Protein AF-A0A232LRY1-F1 (afdb_monomer_lite)

Organism: NCBI:txid519963

Foldseek 3Di:
DDDDPDDPDDDDDDDDDDDDDDDDDDDDDDDDDDDDDDDDDDDDDDDDDDPPPPDDPPPPPDDPDDPVLVVVVVVLVVCCVPPVVVNQVVLLVLLCLLVVHDPVPPDPPRDRPQDDPDSVSNVVSVVSSVVSVVVVVVVVVVVVVVVVVVVVVVVVVVVVD

InterPro domains:
  IPR031359 NWD NACHT-NTPase, N-terminal [PF17100] (69-161)

Structure (mmCIF, N/CA/C/O backbone):
data_AF-A0A232LRY1-F1
#
_entry.id   AF-A0A232LRY1-F1
#
loop_
_atom_site.group_PDB
_atom_site.id
_atom_site.type_symbol
_atom_site.label_atom_id
_atom_site.label_alt_id
_atom_site.label_comp_id
_atom_site.label_asym_id
_atom_site.label_entity_id
_atom_site.label_seq_id
_atom_site.pdbx_PDB_ins_code
_atom_site.Cartn_x
_atom_site.Cartn_y
_atom_site.Cartn_z
_atom_site.occupancy
_atom_site.B_iso_or_equiv
_atom_site.auth_seq_id
_atom_site.auth_comp_id
_atom_site.auth_asym_id
_atom_site.auth_atom_id
_atom_site.pdbx_PDB_model_num
ATOM 1 N N . MET A 1 1 ? -6.886 31.506 26.841 1.00 39.84 1 MET A N 1
ATOM 2 C CA . MET A 1 1 ? -5.706 31.712 25.973 1.00 39.84 1 MET A CA 1
ATOM 3 C C . MET A 1 1 ? -6.012 31.144 24.593 1.00 39.84 1 MET A C 1
ATOM 5 O O . MET A 1 1 ? -5.855 29.956 24.355 1.00 39.84 1 MET A O 1
ATOM 9 N N . SER A 1 2 ? -6.556 31.990 23.721 1.00 45.03 2 SER A N 1
ATOM 10 C CA . SER A 1 2 ? -6.883 31.685 22.327 1.00 45.03 2 SER A CA 1
ATOM 11 C C . SER A 1 2 ? -5.626 31.722 21.470 1.00 45.03 2 SER A C 1
ATOM 13 O O . SER A 1 2 ? -4.900 32.707 21.574 1.00 45.03 2 SER A O 1
ATOM 15 N N . ARG A 1 3 ? -5.422 30.729 20.593 1.00 52.03 3 ARG A N 1
ATOM 16 C CA . ARG A 1 3 ? -4.769 30.847 19.268 1.00 52.03 3 ARG A CA 1
ATOM 17 C C . ARG A 1 3 ? -4.527 29.453 18.694 1.00 52.03 3 ARG A C 1
ATOM 19 O O . ARG A 1 3 ? -3.699 28.745 19.233 1.00 52.03 3 ARG A O 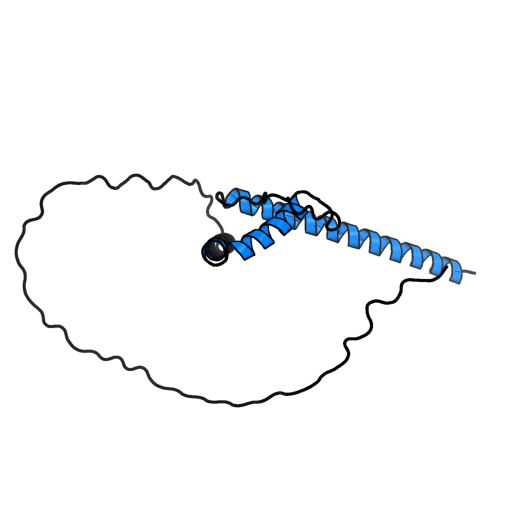1
ATOM 26 N N . LEU A 1 4 ? -5.241 29.106 17.618 1.00 45.16 4 LEU A N 1
ATOM 27 C CA . LEU A 1 4 ? -4.780 28.306 16.460 1.00 45.16 4 LEU A CA 1
ATOM 28 C C . LEU A 1 4 ? -5.992 27.854 15.625 1.00 45.16 4 LEU A C 1
ATOM 30 O O . LEU A 1 4 ? -6.307 26.680 15.489 1.00 45.16 4 LEU A O 1
ATOM 34 N N . ARG A 1 5 ? -6.700 28.830 15.043 1.00 53.28 5 ARG A N 1
ATOM 35 C CA . ARG A 1 5 ? -7.568 28.610 13.877 1.00 53.28 5 ARG A CA 1
ATOM 36 C C . ARG A 1 5 ? -7.149 29.570 12.778 1.00 53.28 5 ARG A C 1
ATOM 38 O O . ARG A 1 5 ? -7.758 30.616 12.596 1.00 53.28 5 ARG A O 1
ATOM 45 N N . LYS A 1 6 ? -6.067 29.233 12.089 1.00 58.34 6 LYS A N 1
ATOM 46 C CA . LYS A 1 6 ? -5.716 29.779 10.777 1.00 58.34 6 LYS A CA 1
ATOM 47 C C . LYS A 1 6 ? -4.901 28.705 10.085 1.00 58.34 6 LYS A C 1
ATOM 49 O O . LYS A 1 6 ? -3.744 28.566 10.442 1.00 58.34 6 LYS A O 1
ATOM 54 N N . LEU A 1 7 ? -5.513 27.947 9.174 1.00 55.16 7 LEU A N 1
ATOM 55 C CA . LEU A 1 7 ? -4.792 27.306 8.062 1.00 55.16 7 LEU A CA 1
ATOM 56 C C . LEU A 1 7 ? -5.691 26.732 6.952 1.00 55.16 7 LEU A C 1
ATOM 58 O O . LEU A 1 7 ? -5.169 26.394 5.903 1.00 55.16 7 LEU A O 1
ATOM 62 N N . PHE A 1 8 ? -7.022 26.717 7.081 1.00 49.97 8 PHE A N 1
ATOM 63 C CA . PHE A 1 8 ? -7.899 26.328 5.966 1.00 49.97 8 PHE A CA 1
ATOM 64 C C . PHE A 1 8 ? -8.931 27.409 5.675 1.00 49.97 8 PHE A C 1
ATOM 66 O O . PHE A 1 8 ? -10.019 27.433 6.239 1.00 49.97 8 PHE A O 1
ATOM 73 N N . GLY A 1 9 ? -8.555 28.354 4.818 1.00 44.22 9 GLY A N 1
ATOM 74 C CA . GLY A 1 9 ? -9.442 29.442 4.435 1.00 44.22 9 GLY A CA 1
ATOM 75 C C . GLY A 1 9 ? -8.905 30.286 3.295 1.00 44.22 9 GLY A C 1
ATOM 76 O O . GLY A 1 9 ? -8.817 31.492 3.478 1.00 44.22 9 GLY A O 1
ATOM 77 N N . LYS A 1 10 ? -8.531 29.682 2.155 1.00 49.03 10 LYS A N 1
ATOM 78 C CA . LYS A 1 10 ? -8.508 30.371 0.847 1.00 49.03 10 LYS A CA 1
ATOM 79 C C . LYS A 1 10 ? -8.201 29.416 -0.321 1.00 49.03 10 LYS A C 1
ATOM 81 O O . LYS A 1 10 ? -7.092 29.405 -0.833 1.00 49.03 10 LYS A O 1
ATOM 86 N N . ILE A 1 11 ? -9.183 28.655 -0.796 1.00 45.84 11 ILE A N 1
ATOM 87 C CA . ILE A 1 11 ? -9.178 28.228 -2.208 1.00 45.84 11 ILE A CA 1
ATOM 88 C C . ILE A 1 11 ? -10.611 28.298 -2.723 1.00 45.84 11 ILE A C 1
ATOM 90 O O . ILE A 1 11 ? -11.335 27.315 -2.822 1.00 45.84 11 ILE A O 1
ATOM 94 N N . GLY A 1 12 ? -11.054 29.536 -2.925 1.00 37.97 12 GLY A N 1
ATOM 95 C CA . GLY A 1 12 ? -12.275 29.843 -3.646 1.00 37.97 12 GLY A CA 1
ATOM 96 C C . GLY A 1 12 ? -11.924 30.201 -5.083 1.00 37.97 12 GLY A C 1
ATOM 97 O O . GLY A 1 12 ? -11.189 31.158 -5.300 1.00 37.97 12 GLY A O 1
ATOM 98 N N . GLY A 1 13 ? -12.493 29.440 -6.016 1.00 37.28 13 GLY A N 1
ATOM 99 C CA . GLY A 1 13 ? -13.061 29.955 -7.260 1.00 37.28 13 GLY A CA 1
ATOM 100 C C . GLY A 1 13 ? -12.107 30.366 -8.380 1.00 37.28 13 GLY A C 1
ATOM 101 O O . GLY A 1 13 ? -11.694 31.516 -8.454 1.00 37.28 13 GLY A O 1
ATOM 102 N N . ALA A 1 14 ? -11.958 29.483 -9.367 1.00 40.03 14 ALA A N 1
ATOM 103 C CA . ALA A 1 14 ? -11.959 29.889 -10.769 1.00 40.03 14 ALA A CA 1
ATOM 104 C C . ALA A 1 14 ? -12.767 28.866 -11.584 1.00 40.03 14 ALA A C 1
ATOM 106 O O . ALA A 1 14 ? -12.549 27.660 -11.497 1.00 40.03 14 ALA A O 1
ATOM 107 N N . LYS A 1 15 ? -13.772 29.380 -12.297 1.00 43.78 15 LYS A N 1
ATOM 108 C CA . LYS A 1 15 ? -14.667 28.684 -13.226 1.00 43.78 15 LYS A CA 1
ATOM 109 C C . LYS A 1 15 ? -14.077 28.668 -14.643 1.00 43.78 15 LYS A C 1
ATOM 111 O O . LYS A 1 15 ? -13.335 29.580 -14.983 1.00 43.78 15 LYS A O 1
ATOM 116 N N . VAL A 1 16 ? -14.656 27.779 -15.470 1.00 39.47 16 VAL A N 1
ATOM 117 C CA . VAL A 1 16 ? -14.764 27.842 -16.950 1.00 39.47 16 VAL A CA 1
ATOM 118 C C . VAL A 1 16 ? -13.457 27.458 -17.674 1.00 39.47 16 VAL A C 1
ATOM 120 O O . VAL A 1 16 ? -12.383 27.812 -17.226 1.00 39.47 16 VAL A O 1
ATOM 123 N N . SER A 1 17 ? -13.429 26.663 -18.743 1.00 39.88 17 SER A N 1
ATOM 124 C CA . SER A 1 17 ? -14.370 26.560 -19.853 1.00 39.88 17 SER A CA 1
ATOM 125 C C . SER A 1 17 ? -14.412 25.146 -20.438 1.00 39.88 17 SER A C 1
ATOM 127 O O . SER A 1 17 ? -13.411 24.437 -20.472 1.00 39.88 17 SER A O 1
ATOM 129 N N . ARG A 1 18 ? -15.598 24.769 -20.910 1.00 41.19 18 ARG A N 1
ATOM 130 C CA . ARG A 1 18 ? -15.893 23.576 -21.701 1.00 41.19 18 ARG A CA 1
ATOM 131 C C . ARG A 1 18 ? -15.693 23.991 -23.158 1.00 41.19 18 ARG A C 1
ATOM 133 O O . ARG A 1 18 ? -16.337 24.949 -23.578 1.00 41.19 18 ARG A O 1
ATOM 140 N N . GLN A 1 19 ? -14.821 23.312 -23.894 1.00 36.19 19 GLN A N 1
ATOM 141 C CA . GLN A 1 19 ? -14.728 23.478 -25.340 1.00 36.19 19 GLN A CA 1
ATOM 142 C C . GLN A 1 19 ? -14.830 22.100 -25.985 1.00 36.19 19 GLN A C 1
ATOM 144 O O . GLN A 1 19 ? -14.006 21.215 -25.766 1.00 36.19 19 GLN A O 1
ATOM 149 N N . ASP A 1 20 ? -15.974 21.943 -26.636 1.00 38.12 20 ASP A N 1
ATOM 150 C CA . ASP A 1 20 ? -16.340 20.914 -27.590 1.00 38.12 20 ASP A CA 1
ATOM 151 C C . ASP A 1 20 ? -15.532 21.182 -28.862 1.00 38.12 20 ASP A C 1
ATOM 153 O O . ASP A 1 20 ? -15.490 22.330 -29.289 1.00 38.12 20 ASP A O 1
ATOM 157 N N . ASP A 1 21 ? -14.888 20.165 -29.422 1.00 38.66 21 ASP A N 1
ATOM 158 C CA . ASP A 1 21 ? -14.578 20.111 -30.850 1.00 38.66 21 ASP A CA 1
ATOM 159 C C . ASP A 1 21 ? -14.421 18.636 -31.216 1.00 38.66 21 ASP A C 1
ATOM 161 O O . ASP A 1 21 ? -13.401 17.983 -30.978 1.00 38.66 21 ASP A O 1
ATOM 165 N N . GLY A 1 22 ? -15.514 18.082 -31.733 1.00 36.53 22 GLY A N 1
ATOM 166 C CA . GLY A 1 22 ? -15.511 16.790 -32.385 1.00 36.53 22 GLY A CA 1
ATOM 167 C C . GLY A 1 22 ? -14.691 16.830 -33.671 1.00 36.53 22 GLY A C 1
ATOM 168 O O . GLY A 1 22 ? -14.875 17.698 -34.517 1.00 36.53 22 GLY A O 1
ATOM 169 N N . VAL A 1 23 ? -13.858 15.812 -33.865 1.00 41.84 23 VAL A N 1
ATOM 170 C CA . VAL A 1 23 ? -13.505 15.336 -35.201 1.00 41.84 23 VAL A CA 1
ATOM 171 C C . VAL A 1 23 ? -13.594 13.816 -35.193 1.00 41.84 23 VAL A C 1
ATOM 173 O O . VAL A 1 23 ? -12.809 13.094 -34.581 1.00 41.84 23 VAL A O 1
ATOM 176 N N . VAL A 1 24 ? -14.648 13.346 -35.851 1.00 42.22 24 VAL A N 1
ATOM 177 C CA . VAL A 1 24 ? -14.755 12.000 -36.392 1.00 42.22 24 VAL A CA 1
ATOM 178 C C . VAL A 1 24 ? -13.776 11.906 -37.559 1.00 42.22 24 VAL A C 1
ATOM 180 O O . VAL A 1 24 ? -13.793 12.756 -38.444 1.00 42.22 24 VAL A O 1
ATOM 183 N N . SER A 1 25 ? -12.936 10.875 -37.590 1.00 40.53 25 SER A N 1
ATOM 184 C CA . SER A 1 25 ? -12.294 10.470 -38.840 1.00 40.53 25 SER A CA 1
ATOM 185 C C . SER A 1 25 ? -12.126 8.958 -38.863 1.00 40.53 25 SER A C 1
ATOM 187 O O . SER A 1 25 ? -11.270 8.378 -38.199 1.00 40.53 25 SER A O 1
ATOM 189 N N . GLN A 1 26 ? -13.043 8.333 -39.598 1.00 43.38 26 GLN A N 1
ATOM 190 C CA . GLN A 1 26 ? -13.051 6.927 -39.969 1.00 43.38 26 GLN A CA 1
ATOM 191 C C . GLN A 1 26 ? -12.220 6.736 -41.236 1.00 43.38 26 GLN A C 1
ATOM 193 O O . GLN A 1 26 ? -12.649 7.172 -42.297 1.00 43.38 26 GLN A O 1
ATOM 198 N N . HIS A 1 27 ? -11.110 6.010 -41.159 1.00 35.72 27 HIS A N 1
ATOM 199 C CA . HIS A 1 27 ? -10.502 5.310 -42.298 1.00 35.72 27 HIS A CA 1
ATOM 200 C C . HIS A 1 27 ? -9.735 4.143 -41.658 1.00 35.72 27 HIS A C 1
ATOM 202 O O . HIS A 1 27 ? -8.914 4.366 -40.780 1.00 35.72 27 HIS A O 1
ATOM 208 N N . GLY A 1 28 ? -10.012 2.871 -41.901 1.0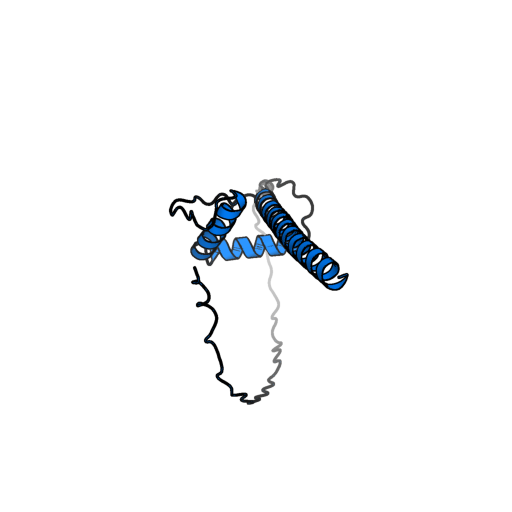0 36.25 28 GLY A N 1
ATOM 209 C CA . GLY A 1 28 ? -10.365 2.231 -43.155 1.00 36.25 28 GLY A CA 1
ATOM 210 C C . GLY A 1 28 ? -9.423 1.034 -43.245 1.00 36.25 28 GLY A C 1
ATOM 211 O O . GLY A 1 28 ? -8.240 1.187 -43.528 1.00 36.25 28 GLY A O 1
ATOM 212 N N . THR A 1 29 ? -9.929 -0.141 -42.879 1.00 40.31 29 THR A N 1
ATOM 213 C CA . THR A 1 29 ? -9.242 -1.429 -42.961 1.00 40.31 29 THR A CA 1
ATOM 214 C C . THR A 1 29 ? -8.783 -1.666 -44.396 1.00 40.31 29 THR A C 1
ATOM 216 O O . THR A 1 29 ? -9.620 -1.805 -45.282 1.00 40.31 29 THR A O 1
ATOM 219 N N . SER A 1 30 ? -7.473 -1.743 -44.626 1.00 39.09 30 SER A N 1
ATOM 220 C CA . SER A 1 30 ? -6.932 -2.229 -45.894 1.00 39.09 30 SER A CA 1
ATOM 221 C C . SER A 1 30 ? -6.134 -3.499 -45.630 1.00 39.09 30 SER A C 1
ATOM 223 O O . SER A 1 30 ? -4.974 -3.472 -45.224 1.00 39.09 30 SER A O 1
ATOM 225 N N . ILE A 1 31 ? -6.828 -4.626 -45.781 1.00 40.22 31 ILE A N 1
ATOM 226 C CA . ILE A 1 31 ? -6.242 -5.958 -45.885 1.00 40.22 31 ILE A CA 1
ATOM 227 C C . ILE A 1 31 ? -5.728 -6.067 -47.321 1.00 40.22 31 ILE A C 1
ATOM 229 O O . ILE A 1 31 ? -6.523 -6.261 -48.238 1.00 40.22 31 ILE A O 1
ATOM 233 N N . SER A 1 32 ? -4.415 -5.939 -47.517 1.00 37.84 32 SER A N 1
ATOM 234 C CA . SER A 1 32 ? -3.769 -6.365 -48.761 1.00 37.84 32 SER A CA 1
ATOM 235 C C . SER A 1 32 ? -3.359 -7.824 -48.617 1.00 37.84 32 SER A C 1
ATOM 237 O O . SER A 1 32 ? -2.468 -8.181 -47.847 1.00 37.84 32 SER A O 1
ATOM 239 N N . ARG A 1 33 ? -4.113 -8.654 -49.331 1.00 42.38 33 ARG A N 1
ATOM 240 C CA . ARG A 1 33 ? -3.839 -10.045 -49.681 1.00 42.38 33 ARG A CA 1
ATOM 241 C C . ARG A 1 33 ? -2.944 -10.045 -50.935 1.00 42.38 33 ARG A C 1
ATOM 243 O O . ARG A 1 33 ? -2.938 -9.041 -51.640 1.00 42.38 33 ARG A O 1
ATOM 250 N N . ASP A 1 34 ? -2.277 -11.172 -51.186 1.00 36.84 34 ASP A N 1
ATOM 251 C CA . ASP A 1 34 ? -1.327 -11.482 -52.282 1.00 36.84 34 ASP A CA 1
ATOM 252 C C . ASP A 1 34 ? 0.141 -11.210 -51.879 1.00 36.84 34 ASP A C 1
ATOM 254 O O . ASP A 1 34 ? 0.463 -10.134 -51.398 1.00 36.84 34 ASP A O 1
ATOM 258 N N . GLU A 1 35 ? 1.101 -12.140 -51.922 1.00 36.88 35 GLU A N 1
ATOM 259 C CA . GLU A 1 35 ? 1.273 -13.357 -52.720 1.00 36.88 35 GLU A CA 1
ATOM 260 C C . GLU A 1 35 ? 1.985 -14.480 -51.933 1.00 36.88 35 GLU A C 1
ATOM 262 O O . GLU A 1 35 ? 2.842 -14.232 -51.085 1.00 36.88 35 GLU A O 1
ATOM 267 N N . ILE A 1 36 ? 1.695 -15.734 -52.295 1.00 43.06 36 ILE A N 1
ATOM 268 C CA . ILE A 1 36 ? 2.549 -16.901 -52.036 1.00 43.06 36 ILE A CA 1
ATOM 269 C C . ILE A 1 36 ? 3.113 -17.348 -53.391 1.00 43.06 36 ILE A C 1
ATOM 271 O O . ILE A 1 36 ? 2.313 -17.690 -54.262 1.00 43.06 36 ILE A O 1
ATOM 275 N N . PRO A 1 37 ? 4.437 -17.511 -53.549 1.00 40.94 37 PRO A N 1
ATOM 276 C CA . PRO A 1 37 ? 4.976 -18.466 -54.497 1.00 40.94 37 PRO A CA 1
ATOM 277 C C . PRO A 1 37 ? 5.567 -19.663 -53.748 1.00 40.94 37 PRO A C 1
ATOM 279 O O . PRO A 1 37 ? 6.427 -19.553 -52.874 1.00 40.94 37 PRO A O 1
ATOM 282 N N . ALA A 1 38 ? 5.053 -20.835 -54.098 1.00 36.31 38 ALA A N 1
ATOM 283 C CA . ALA A 1 38 ? 5.529 -22.120 -53.629 1.00 36.31 38 ALA A CA 1
ATOM 284 C C . ALA A 1 38 ? 6.895 -22.491 -54.236 1.00 36.31 38 ALA A C 1
ATOM 286 O O . ALA A 1 38 ? 7.218 -22.089 -55.352 1.00 36.31 38 ALA A O 1
ATOM 287 N N . ARG A 1 39 ? 7.553 -23.436 -53.541 1.00 37.09 39 ARG A N 1
ATOM 288 C CA . ARG A 1 39 ? 8.492 -24.462 -54.047 1.00 37.09 39 ARG A CA 1
ATOM 289 C C . ARG A 1 39 ? 9.989 -24.134 -53.938 1.00 37.09 39 ARG A C 1
ATOM 291 O O . ARG A 1 39 ? 10.542 -23.451 -54.782 1.00 37.09 39 ARG A O 1
ATOM 298 N N . SER A 1 40 ? 10.669 -24.762 -52.971 1.00 35.00 40 SER A N 1
ATOM 299 C CA . SER A 1 40 ? 11.515 -25.947 -53.228 1.00 35.00 40 SER A CA 1
ATOM 300 C C . SER A 1 40 ? 12.166 -26.468 -51.930 1.00 35.00 40 SER A C 1
ATOM 302 O O . SER A 1 40 ? 12.898 -25.746 -51.267 1.00 35.00 40 SER A O 1
ATOM 304 N N . SER A 1 41 ? 11.938 -27.736 -51.580 1.00 41.84 41 SER A N 1
ATOM 305 C CA . SER A 1 41 ? 12.923 -28.584 -50.859 1.00 41.84 41 SER A CA 1
ATOM 306 C C . SER A 1 41 ? 13.917 -29.159 -51.901 1.00 41.84 41 SER A C 1
ATOM 308 O O . SER A 1 41 ? 13.616 -28.972 -53.090 1.00 41.84 41 SER A O 1
ATOM 310 N N . PRO A 1 42 ? 15.028 -29.884 -51.587 1.00 51.47 42 PRO A N 1
ATOM 311 C CA . PRO A 1 42 ? 15.480 -30.563 -50.342 1.00 51.47 42 PRO A CA 1
ATOM 312 C C . PRO A 1 42 ? 17.029 -30.387 -50.127 1.00 51.47 42 PRO A C 1
ATOM 314 O O . PRO A 1 42 ? 17.546 -29.385 -50.613 1.00 51.47 42 PRO A O 1
ATOM 317 N N . PRO A 1 43 ? 17.840 -31.315 -49.553 1.00 46.69 43 PRO A N 1
ATOM 318 C CA . PRO A 1 43 ? 17.649 -32.311 -48.493 1.00 46.69 43 PRO A CA 1
ATOM 319 C C . PRO A 1 43 ? 18.580 -32.107 -47.267 1.00 46.69 43 PRO A C 1
ATOM 321 O O . PRO A 1 43 ? 19.634 -31.486 -47.329 1.00 46.69 43 PRO A O 1
ATOM 324 N N . ASP A 1 44 ? 18.146 -32.693 -46.156 1.00 41.50 44 ASP A N 1
ATOM 325 C CA . ASP A 1 44 ? 18.910 -33.420 -45.134 1.00 41.50 44 ASP A CA 1
ATOM 326 C C . ASP A 1 44 ? 20.410 -33.116 -44.902 1.00 41.50 44 ASP A C 1
ATOM 328 O O . ASP A 1 44 ? 21.286 -33.499 -45.678 1.00 41.50 44 ASP A O 1
ATOM 332 N N . SER A 1 45 ? 20.700 -32.517 -43.744 1.00 46.09 45 SER A N 1
ATOM 333 C CA . SER A 1 45 ? 21.910 -32.746 -42.938 1.00 46.09 45 SER A CA 1
ATOM 334 C C . SER A 1 45 ? 21.688 -32.119 -41.561 1.00 46.09 45 SER A C 1
ATOM 336 O O . SER A 1 45 ? 22.097 -30.990 -41.302 1.00 46.09 45 SER A O 1
ATOM 338 N N . THR A 1 46 ? 20.992 -32.829 -40.670 1.00 46.62 46 THR A N 1
ATOM 339 C CA . THR A 1 46 ? 20.953 -32.458 -39.246 1.00 46.62 46 THR A CA 1
ATOM 340 C C . THR A 1 46 ? 21.933 -33.329 -38.459 1.00 46.62 46 THR A C 1
ATOM 342 O O . THR A 1 46 ? 21.758 -34.547 -38.396 1.00 46.62 46 THR A O 1
ATOM 345 N N . PRO A 1 47 ? 22.981 -32.750 -37.843 1.00 45.97 47 PRO A N 1
ATOM 346 C CA . PRO A 1 47 ? 23.778 -33.466 -36.868 1.00 45.97 47 PRO A CA 1
ATOM 347 C C . PRO A 1 47 ? 23.009 -33.569 -35.544 1.00 45.97 47 PRO A C 1
ATOM 349 O O . PRO A 1 47 ? 22.440 -32.608 -35.031 1.00 45.97 47 PRO A O 1
ATOM 352 N N . LYS A 1 48 ? 23.007 -34.791 -35.018 1.00 47.66 48 LYS A N 1
ATOM 353 C CA . LYS A 1 48 ? 22.558 -35.215 -33.688 1.00 47.66 48 LYS A CA 1
ATOM 354 C C . LYS A 1 48 ? 23.388 -34.542 -32.574 1.00 47.66 48 LYS A C 1
ATOM 356 O O . LYS A 1 48 ? 24.564 -34.272 -32.790 1.00 47.66 48 LYS A O 1
ATOM 361 N N . LEU A 1 49 ? 22.783 -34.439 -31.379 1.00 36.00 49 LEU A N 1
ATOM 362 C CA . LEU A 1 49 ? 23.183 -33.774 -30.113 1.00 36.00 49 LEU A CA 1
ATOM 363 C C . LEU A 1 49 ? 22.608 -32.346 -29.998 1.00 36.00 49 LEU A C 1
ATOM 365 O O . LEU A 1 49 ? 22.993 -31.453 -30.732 1.00 36.00 49 LEU A O 1
ATOM 369 N N . SER A 1 50 ? 21.707 -32.023 -29.067 1.00 46.19 50 SER A N 1
ATOM 370 C CA . SER A 1 50 ? 21.840 -32.264 -27.626 1.00 46.19 50 SER A CA 1
ATOM 371 C C . SER A 1 50 ? 20.471 -32.198 -26.931 1.00 46.19 50 SER A C 1
ATOM 373 O O . SER A 1 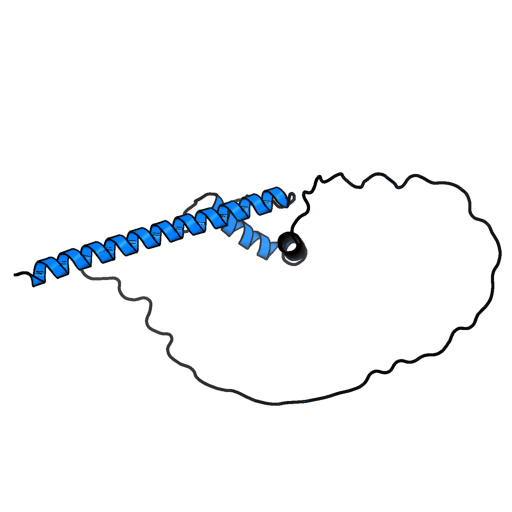50 ? 19.885 -31.127 -26.786 1.00 46.19 50 SER A O 1
ATOM 375 N N . GLU A 1 51 ? 19.987 -33.341 -26.455 1.00 49.28 51 GLU A N 1
ATOM 376 C CA . GLU A 1 51 ? 18.918 -33.460 -25.457 1.00 49.28 51 GLU A CA 1
ATOM 377 C C . GLU A 1 51 ? 19.499 -33.052 -24.087 1.00 49.28 51 GLU A C 1
ATOM 379 O O . GLU A 1 51 ? 19.875 -33.897 -23.282 1.00 49.2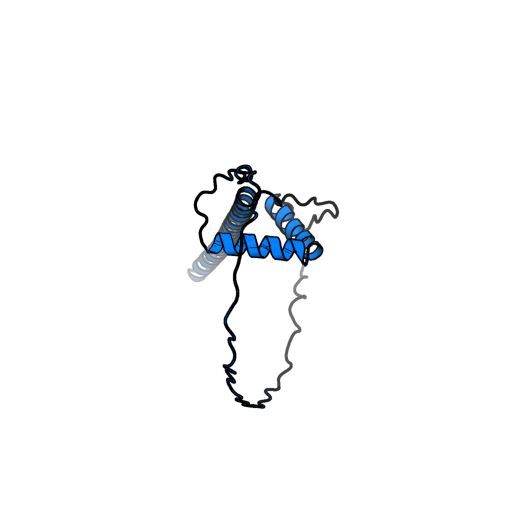8 51 GLU A O 1
ATOM 384 N N . ALA A 1 52 ? 19.714 -31.752 -23.862 1.00 49.47 52 ALA A N 1
ATOM 385 C CA . ALA A 1 52 ? 20.200 -31.223 -22.582 1.00 49.47 52 ALA A CA 1
ATOM 386 C C . ALA A 1 52 ? 19.910 -29.719 -22.444 1.00 49.47 52 ALA A C 1
ATOM 388 O O . ALA A 1 52 ? 20.810 -28.904 -22.273 1.00 49.47 52 ALA A O 1
ATOM 389 N N . ALA A 1 53 ? 18.638 -29.334 -22.516 1.00 47.66 53 ALA A N 1
ATOM 390 C CA . ALA A 1 53 ? 18.188 -28.018 -22.055 1.00 47.66 53 ALA A CA 1
ATOM 391 C C . ALA A 1 53 ? 16.858 -28.143 -21.302 1.00 47.66 53 ALA A C 1
ATOM 393 O O . ALA A 1 53 ? 15.913 -27.393 -21.515 1.00 47.66 53 ALA A O 1
ATOM 394 N N . LEU A 1 54 ? 16.783 -29.132 -20.412 1.00 48.72 54 LEU A N 1
ATOM 395 C CA . LEU A 1 54 ? 15.675 -29.315 -19.484 1.00 48.72 54 LEU A CA 1
ATOM 396 C C . LEU A 1 54 ? 16.252 -29.393 -18.070 1.00 48.72 54 LEU A C 1
ATOM 398 O O . LEU A 1 54 ? 16.342 -30.462 -17.490 1.00 48.72 54 LEU A O 1
ATOM 402 N N . ALA A 1 55 ? 16.716 -28.252 -17.552 1.00 50.06 55 ALA A N 1
ATOM 403 C CA . ALA A 1 55 ? 16.865 -27.999 -16.115 1.00 50.06 55 ALA A CA 1
ATOM 404 C C . ALA A 1 55 ? 17.388 -26.577 -15.870 1.00 50.06 55 ALA A C 1
ATOM 406 O O . ALA A 1 55 ? 18.578 -26.381 -15.678 1.00 50.06 55 ALA A O 1
ATOM 407 N N . THR A 1 56 ? 16.505 -25.578 -15.854 1.00 48.47 56 THR A N 1
ATOM 408 C CA . THR A 1 56 ? 16.442 -24.578 -14.764 1.00 48.47 56 THR A CA 1
ATOM 409 C C . THR A 1 56 ? 15.068 -23.901 -14.818 1.00 48.47 56 THR A C 1
ATOM 411 O O . THR A 1 56 ? 14.943 -22.685 -14.914 1.00 48.47 56 THR A O 1
ATOM 414 N N . ILE A 1 57 ? 13.989 -24.684 -14.743 1.00 50.00 57 ILE A N 1
ATOM 415 C CA . ILE A 1 57 ? 12.775 -24.155 -14.111 1.00 50.00 57 ILE A CA 1
ATOM 416 C C . ILE A 1 57 ? 13.064 -24.263 -12.623 1.00 50.00 57 ILE A C 1
ATOM 418 O O . ILE A 1 57 ? 12.904 -25.314 -12.013 1.00 50.00 57 ILE A O 1
ATOM 422 N N . SER A 1 58 ? 13.637 -23.189 -12.078 1.00 50.03 58 SER A N 1
ATOM 423 C CA . SER A 1 58 ? 13.776 -23.017 -10.641 1.00 50.03 58 SER A CA 1
ATOM 424 C C . SER A 1 58 ? 12.389 -23.210 -10.039 1.00 50.03 58 SER A C 1
ATOM 426 O O . SER A 1 58 ? 11.486 -22.409 -10.285 1.00 50.03 58 SER A O 1
ATOM 428 N N . THR A 1 59 ? 12.222 -24.322 -9.328 1.00 51.19 59 THR A N 1
ATOM 429 C CA . THR A 1 59 ? 11.023 -24.722 -8.602 1.00 51.19 59 THR A CA 1
ATOM 430 C C . THR A 1 59 ? 10.676 -23.650 -7.575 1.00 51.19 59 THR A C 1
ATOM 432 O O . THR A 1 59 ? 10.995 -23.759 -6.394 1.00 51.19 59 THR A O 1
ATOM 435 N N . ARG A 1 60 ? 10.015 -22.576 -8.010 1.00 54.16 60 ARG A N 1
ATOM 436 C CA . ARG A 1 60 ? 9.274 -21.707 -7.108 1.00 54.16 60 ARG A CA 1
ATOM 437 C C . ARG A 1 60 ? 7.953 -22.408 -6.869 1.00 54.16 60 ARG A C 1
ATOM 439 O O . ARG A 1 60 ? 7.025 -22.274 -7.662 1.00 54.16 60 ARG A O 1
ATOM 446 N N . SER A 1 61 ? 7.911 -23.184 -5.788 1.00 51.78 61 SER A N 1
ATOM 447 C CA . SER A 1 61 ? 6.660 -23.565 -5.140 1.00 51.78 61 SER A CA 1
ATOM 448 C C . SER A 1 61 ? 5.809 -22.303 -5.019 1.00 51.78 61 SER A C 1
ATOM 450 O O . SER A 1 61 ? 6.104 -21.405 -4.231 1.00 51.78 61 SER A O 1
ATOM 452 N N . SER A 1 62 ? 4.846 -22.171 -5.919 1.00 57.06 62 SER A N 1
ATOM 453 C CA . SER A 1 62 ? 3.937 -21.045 -5.993 1.00 57.06 62 SER A CA 1
ATOM 454 C C . SER A 1 62 ? 2.562 -21.661 -5.884 1.00 57.06 62 SER A C 1
ATOM 456 O O . SER A 1 62 ? 2.078 -22.343 -6.785 1.00 57.06 62 SER A O 1
ATOM 458 N N . THR A 1 63 ? 1.949 -21.462 -4.723 1.00 62.44 63 THR A N 1
ATOM 459 C CA . THR A 1 63 ? 0.499 -21.526 -4.620 1.00 62.44 63 THR A CA 1
ATOM 460 C C . THR A 1 63 ? -0.089 -20.711 -5.776 1.00 62.44 63 THR A C 1
ATOM 462 O O . THR A 1 63 ? 0.466 -19.650 -6.101 1.00 62.44 63 THR A O 1
ATOM 465 N N . PRO A 1 64 ? -1.157 -21.189 -6.440 1.00 63.94 64 PRO A N 1
ATOM 466 C CA . PRO A 1 64 ? -1.732 -20.470 -7.564 1.00 63.94 64 PRO A CA 1
ATOM 467 C C . PRO A 1 64 ? -2.133 -19.078 -7.082 1.00 63.94 64 PRO A C 1
ATOM 469 O O . PRO A 1 64 ? -3.012 -18.911 -6.242 1.00 63.94 64 PRO A O 1
ATOM 472 N N . THR A 1 65 ? -1.398 -18.085 -7.563 1.00 76.44 65 THR A N 1
ATOM 473 C CA . THR A 1 65 ? -1.618 -16.683 -7.239 1.00 76.44 65 THR A CA 1
ATOM 474 C C . THR A 1 65 ? -2.855 -16.216 -7.997 1.00 76.44 65 THR A C 1
ATOM 476 O O . THR A 1 65 ? -2.988 -16.491 -9.193 1.00 76.44 65 THR A O 1
ATOM 479 N N . SER A 1 66 ? -3.746 -15.494 -7.323 1.00 90.06 66 SER A N 1
ATOM 480 C CA . SER A 1 66 ? -4.942 -14.931 -7.949 1.00 90.06 66 SER A CA 1
ATOM 481 C C . SER A 1 66 ? -4.582 -13.913 -9.041 1.00 90.06 66 SER A C 1
ATOM 483 O O . SER A 1 66 ? -3.534 -13.270 -8.989 1.00 90.06 66 SER A O 1
ATOM 485 N N . LEU A 1 67 ? -5.450 -13.732 -10.042 1.00 93.62 67 LEU A N 1
ATOM 486 C CA . LEU A 1 67 ? -5.213 -12.764 -11.125 1.00 93.62 67 LEU A CA 1
ATOM 487 C C . LEU A 1 67 ? -4.822 -11.355 -10.609 1.00 93.62 67 LEU A C 1
ATOM 489 O O . LEU A 1 67 ? -3.858 -10.795 -11.135 1.00 93.62 67 LEU A O 1
ATOM 493 N N . PRO A 1 68 ? -5.482 -10.781 -9.577 1.00 92.81 68 PRO A N 1
ATOM 494 C CA . PRO A 1 68 ? -5.116 -9.459 -9.066 1.00 92.81 68 PRO A CA 1
ATOM 495 C C . PRO A 1 68 ? -3.702 -9.400 -8.487 1.00 92.81 68 PRO A C 1
ATOM 497 O O . PRO A 1 68 ? -2.977 -8.437 -8.718 1.00 92.81 68 PRO A O 1
ATOM 500 N N . GLU A 1 69 ? -3.289 -10.436 -7.763 1.00 91.69 69 GLU A N 1
ATOM 501 C CA . GLU A 1 69 ? -1.950 -10.508 -7.185 1.00 91.69 69 GLU A CA 1
ATOM 502 C C . GLU A 1 69 ? -0.864 -10.626 -8.265 1.00 91.69 69 GLU A C 1
ATOM 504 O O . GLU A 1 69 ? 0.193 -10.015 -8.135 1.00 91.69 69 GLU A O 1
ATOM 509 N N . GLN A 1 70 ? -1.126 -11.359 -9.355 1.00 93.69 70 GLN A N 1
ATOM 510 C CA . GLN A 1 70 ? -0.202 -11.418 -10.496 1.00 93.69 70 GLN A CA 1
ATOM 511 C C . GLN A 1 70 ? -0.068 -10.053 -11.177 1.00 93.69 70 GLN A C 1
ATOM 513 O O . GLN A 1 70 ? 1.034 -9.640 -11.538 1.00 93.69 70 GLN A O 1
ATOM 518 N N . LEU A 1 71 ? -1.190 -9.344 -11.354 1.00 95.25 71 LEU A N 1
ATOM 519 C CA . LEU A 1 71 ? -1.187 -8.013 -11.956 1.00 95.25 71 LEU A CA 1
ATOM 520 C C . LEU A 1 71 ? -0.425 -7.012 -11.084 1.00 95.25 71 LEU A C 1
ATOM 522 O O . LEU A 1 71 ? 0.328 -6.194 -11.607 1.00 95.25 71 LEU A O 1
ATOM 526 N N . TRP A 1 72 ? -0.597 -7.101 -9.766 1.00 93.81 72 TRP A N 1
ATOM 527 C CA . TRP A 1 72 ? 0.104 -6.249 -8.815 1.00 93.81 72 TRP A CA 1
ATOM 528 C C . TRP A 1 72 ? 1.615 -6.501 -8.817 1.00 93.81 72 TRP A C 1
ATOM 530 O O . TRP A 1 72 ? 2.385 -5.548 -8.916 1.00 93.81 72 TRP A O 1
ATOM 540 N N . ASP A 1 73 ? 2.043 -7.768 -8.792 1.00 93.00 73 ASP A N 1
ATOM 541 C CA . ASP A 1 73 ? 3.461 -8.125 -8.901 1.00 93.00 73 ASP A CA 1
ATOM 542 C C . ASP A 1 73 ? 4.076 -7.575 -10.190 1.00 93.00 73 ASP A C 1
ATOM 544 O O . ASP A 1 73 ? 5.123 -6.932 -10.151 1.00 93.00 73 ASP A O 1
ATOM 548 N N . LYS A 1 74 ? 3.390 -7.762 -11.324 1.00 95.06 74 LYS A N 1
ATOM 549 C CA . LYS A 1 74 ? 3.849 -7.252 -12.618 1.00 95.06 74 LYS A CA 1
ATOM 550 C C . LYS A 1 74 ? 3.954 -5.728 -12.620 1.00 95.06 74 LYS A C 1
ATOM 552 O O . LYS A 1 74 ? 4.940 -5.193 -13.112 1.00 95.06 74 LYS A O 1
ATOM 557 N N . ALA A 1 75 ? 2.953 -5.029 -12.088 1.00 94.00 75 ALA A N 1
ATOM 558 C CA . ALA A 1 75 ? 2.972 -3.571 -12.008 1.00 94.00 75 ALA A CA 1
ATOM 559 C C . ALA A 1 75 ? 4.143 -3.069 -11.153 1.00 94.00 75 ALA A C 1
ATOM 561 O O . ALA A 1 75 ? 4.794 -2.093 -11.516 1.00 94.00 75 ALA A O 1
ATOM 562 N N . TYR A 1 76 ? 4.437 -3.756 -10.049 1.00 94.38 76 TYR A N 1
ATOM 563 C CA . TYR A 1 76 ? 5.579 -3.432 -9.206 1.00 94.38 76 TYR A CA 1
ATOM 564 C C . TYR A 1 76 ? 6.907 -3.653 -9.933 1.00 94.38 76 TYR A C 1
ATOM 566 O O . TYR A 1 76 ? 7.780 -2.791 -9.879 1.00 94.38 76 TYR A O 1
ATOM 574 N N . ASP A 1 77 ? 7.066 -4.792 -10.609 1.00 94.31 77 ASP A N 1
ATOM 575 C CA . ASP A 1 77 ? 8.311 -5.125 -11.301 1.00 94.31 77 ASP A CA 1
ATOM 576 C C . ASP A 1 77 ? 8.565 -4.156 -12.473 1.00 94.31 77 ASP A C 1
ATOM 578 O O . ASP A 1 77 ? 9.666 -3.629 -12.600 1.00 94.31 77 ASP A O 1
ATOM 582 N N . VAL A 1 78 ? 7.528 -3.792 -13.239 1.00 95.94 78 VAL A N 1
ATOM 583 C CA . VAL A 1 78 ? 7.619 -2.742 -14.275 1.00 95.94 78 VAL A CA 1
ATOM 584 C C . VAL A 1 78 ? 8.001 -1.392 -13.666 1.00 95.94 78 VAL A C 1
ATOM 586 O O . VAL A 1 78 ? 8.904 -0.720 -14.157 1.00 95.94 78 VAL A O 1
ATOM 589 N N . LEU A 1 79 ? 7.358 -0.995 -12.562 1.00 94.44 79 LEU A N 1
ATOM 590 C CA . LEU A 1 79 ? 7.662 0.270 -11.890 1.00 94.44 79 LEU A CA 1
ATOM 591 C C . LEU A 1 79 ? 9.105 0.311 -11.372 1.00 94.44 79 LEU A C 1
ATOM 593 O O . LEU A 1 79 ? 9.740 1.365 -11.386 1.00 94.44 79 LEU A O 1
ATOM 597 N N . LYS A 1 80 ? 9.627 -0.831 -10.921 1.00 93.56 80 LYS A N 1
ATOM 598 C CA . LYS A 1 80 ? 11.014 -0.976 -10.483 1.00 93.56 80 LYS A CA 1
ATOM 599 C C . LYS A 1 80 ? 11.995 -0.752 -11.627 1.00 93.56 80 LYS A C 1
ATOM 601 O O . LYS A 1 80 ? 12.979 -0.037 -11.433 1.00 93.56 80 LYS A O 1
ATOM 606 N N . ASP A 1 81 ? 11.716 -1.352 -12.778 1.00 95.56 81 ASP A N 1
ATOM 607 C CA . ASP A 1 81 ? 12.594 -1.312 -13.944 1.00 95.56 81 ASP A CA 1
ATOM 608 C C . ASP A 1 81 ? 12.573 0.066 -14.622 1.00 95.56 81 ASP A C 1
ATOM 610 O O . ASP A 1 81 ? 13.623 0.611 -14.958 1.00 95.56 81 ASP A O 1
ATOM 614 N N . GLU A 1 82 ? 11.392 0.671 -14.770 1.00 96.75 82 GLU A N 1
ATOM 615 C CA . GLU A 1 82 ? 11.223 1.946 -15.479 1.00 96.75 82 GLU A CA 1
ATOM 616 C C . GLU A 1 82 ? 11.456 3.171 -14.578 1.00 96.75 82 GLU A C 1
ATOM 618 O O . GLU A 1 82 ? 11.971 4.202 -15.021 1.00 96.75 82 GLU A O 1
ATOM 623 N N . HIS A 1 83 ? 11.095 3.078 -13.294 1.00 95.62 83 HIS A N 1
ATOM 624 C CA . HIS A 1 83 ? 11.041 4.219 -12.375 1.00 95.62 83 HIS A CA 1
ATOM 625 C C . HIS A 1 83 ? 11.544 3.880 -10.962 1.00 95.62 83 HIS A C 1
ATOM 627 O O . HIS A 1 83 ? 10.932 4.241 -9.952 1.00 95.62 83 HIS A O 1
ATOM 633 N N . GLY A 1 84 ? 12.715 3.247 -10.867 1.00 92.69 84 GLY A N 1
ATOM 634 C CA . GLY A 1 84 ? 13.290 2.807 -9.590 1.00 92.69 84 GLY A CA 1
ATOM 635 C C . GLY A 1 84 ? 13.444 3.899 -8.516 1.00 92.69 84 GLY A C 1
ATOM 636 O O . GLY A 1 84 ? 13.301 3.611 -7.330 1.00 92.69 84 GLY A O 1
ATOM 637 N N . SER A 1 85 ? 13.675 5.166 -8.884 1.00 92.38 85 SER A N 1
ATOM 638 C CA . SER A 1 85 ? 13.760 6.277 -7.916 1.00 92.38 85 SER A CA 1
ATOM 639 C C . SER A 1 85 ? 12.408 6.629 -7.285 1.00 92.38 85 SER A C 1
ATOM 641 O O . SER A 1 85 ? 12.345 6.937 -6.092 1.00 92.38 85 SER A O 1
ATOM 643 N N . LEU A 1 86 ? 11.326 6.547 -8.063 1.00 93.62 86 LEU A N 1
ATOM 644 C CA . LEU A 1 86 ? 9.960 6.724 -7.577 1.00 93.62 86 LEU A CA 1
ATOM 645 C C . LEU A 1 86 ? 9.577 5.564 -6.658 1.00 93.62 86 LEU A C 1
ATOM 647 O O . LEU A 1 86 ? 9.072 5.795 -5.557 1.00 93.62 86 LEU A O 1
ATOM 651 N N . LEU A 1 87 ? 9.883 4.333 -7.079 1.00 94.25 87 LEU A N 1
ATOM 652 C CA . LEU A 1 87 ? 9.652 3.148 -6.261 1.00 94.25 87 LEU A CA 1
ATOM 653 C C . LEU A 1 87 ? 10.416 3.232 -4.933 1.00 94.25 87 LEU A C 1
ATOM 655 O O . LEU A 1 87 ? 9.844 2.956 -3.886 1.00 94.25 87 LEU A O 1
ATOM 659 N N . LEU A 1 88 ? 11.667 3.697 -4.948 1.00 92.69 88 LEU A N 1
ATOM 660 C CA . LEU A 1 88 ? 12.462 3.890 -3.736 1.00 92.69 88 LEU A CA 1
ATOM 661 C C . LEU A 1 88 ? 11.804 4.883 -2.763 1.00 92.69 88 LEU A C 1
ATOM 663 O O . LEU A 1 88 ? 11.783 4.650 -1.555 1.00 92.69 88 LEU A O 1
ATOM 667 N N . GLY A 1 89 ? 11.271 6.000 -3.269 1.00 91.94 89 GLY A N 1
ATOM 668 C CA . GLY A 1 89 ? 10.539 6.969 -2.447 1.00 91.94 89 GLY A CA 1
ATOM 669 C C . GLY A 1 89 ? 9.280 6.363 -1.826 1.00 91.94 89 GLY A C 1
ATOM 670 O O . GLY A 1 89 ? 9.020 6.544 -0.637 1.00 91.94 89 GLY A O 1
ATOM 671 N N . TYR A 1 90 ? 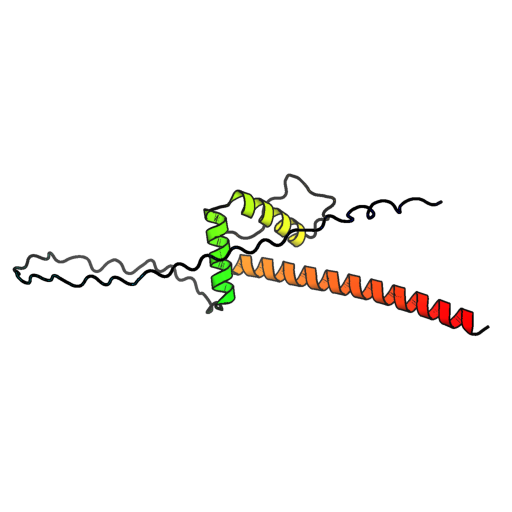8.543 5.585 -2.615 1.00 92.69 90 TYR A N 1
ATOM 672 C CA . TYR A 1 90 ? 7.372 4.851 -2.151 1.00 92.69 90 TYR A CA 1
ATOM 673 C C . TYR A 1 90 ? 7.724 3.809 -1.077 1.00 92.69 90 TYR A C 1
ATOM 675 O O . TYR A 1 90 ? 7.138 3.814 0.003 1.00 92.69 90 TYR A O 1
ATOM 683 N N . GLU A 1 91 ? 8.732 2.966 -1.312 1.00 93.69 91 GLU A N 1
ATOM 684 C CA . GLU A 1 91 ? 9.180 1.942 -0.361 1.00 93.69 91 GLU A CA 1
ATOM 685 C C . GLU A 1 91 ? 9.661 2.537 0.961 1.00 93.69 91 GLU A C 1
ATOM 687 O O . GLU A 1 91 ? 9.458 1.924 2.008 1.00 93.69 91 GLU A O 1
ATOM 692 N N . LYS A 1 92 ? 10.262 3.732 0.949 1.00 92.38 92 LYS A N 1
ATOM 693 C CA . LYS A 1 92 ? 10.632 4.438 2.184 1.00 92.38 92 LYS A CA 1
ATOM 694 C C . LYS A 1 92 ? 9.413 4.786 3.028 1.00 92.38 92 LYS A C 1
ATOM 696 O O . LYS A 1 92 ? 9.424 4.521 4.226 1.00 92.38 92 LYS A O 1
ATOM 701 N N . ILE A 1 93 ? 8.362 5.318 2.405 1.00 91.62 93 ILE A N 1
ATOM 702 C CA . ILE A 1 93 ? 7.102 5.628 3.094 1.00 91.62 93 ILE A CA 1
ATOM 703 C C . ILE A 1 93 ? 6.503 4.351 3.690 1.00 91.62 93 ILE A C 1
ATOM 705 O O . ILE A 1 93 ? 6.138 4.318 4.862 1.00 91.62 93 ILE A O 1
ATOM 709 N N . LEU A 1 94 ? 6.456 3.273 2.906 1.00 93.00 94 LEU A N 1
ATOM 710 C CA . LEU A 1 94 ? 5.931 1.998 3.386 1.00 93.00 94 LEU A CA 1
ATOM 711 C C . LEU A 1 94 ? 6.767 1.401 4.519 1.00 93.00 94 LEU A C 1
ATOM 713 O O . LEU A 1 94 ? 6.216 0.861 5.471 1.00 93.00 94 LEU A O 1
ATOM 717 N N . SER A 1 95 ? 8.092 1.502 4.432 1.00 92.38 95 SER A N 1
ATOM 718 C CA . SER A 1 95 ? 9.001 1.018 5.476 1.00 92.38 95 SER A CA 1
ATOM 719 C C . SER A 1 95 ? 8.807 1.790 6.777 1.00 92.38 95 SER A C 1
ATOM 721 O O . SER A 1 95 ? 8.888 1.210 7.855 1.00 92.38 95 SER A O 1
ATOM 723 N N . GLN A 1 96 ? 8.521 3.090 6.686 1.00 90.50 96 GLN A N 1
ATOM 724 C CA . GLN A 1 96 ? 8.253 3.928 7.848 1.00 90.50 96 GLN A CA 1
ATOM 725 C C . GLN A 1 96 ? 6.990 3.476 8.578 1.00 90.50 96 GLN A C 1
ATOM 727 O O . GLN A 1 96 ? 7.024 3.262 9.790 1.00 90.50 96 GLN A O 1
ATOM 732 N N . GLU A 1 97 ? 5.909 3.276 7.823 1.00 90.44 97 GLU A N 1
ATOM 733 C CA . GLU A 1 97 ? 4.633 2.830 8.376 1.00 90.44 97 GLU A CA 1
ATOM 734 C C . GLU A 1 97 ? 4.734 1.398 8.923 1.00 90.44 97 GLU A C 1
ATOM 736 O O . GLU A 1 97 ? 4.230 1.114 10.006 1.00 90.44 97 GLU A O 1
ATOM 741 N N . LEU A 1 98 ? 5.458 0.506 8.235 1.00 91.81 98 LEU A N 1
ATOM 742 C CA . LEU A 1 98 ? 5.659 -0.874 8.687 1.00 91.81 98 LEU A CA 1
ATOM 743 C C . LEU A 1 98 ? 6.455 -0.943 10.001 1.00 91.81 98 LEU A C 1
ATOM 745 O O . LEU A 1 98 ? 6.187 -1.803 10.836 1.00 91.81 98 LEU A O 1
ATOM 749 N N . ASN A 1 99 ? 7.401 -0.024 10.197 1.00 88.94 99 ASN A N 1
ATOM 750 C CA . ASN A 1 99 ? 8.187 0.083 11.426 1.00 88.94 99 ASN A CA 1
ATOM 751 C C . ASN A 1 99 ? 7.459 0.849 12.547 1.00 88.94 99 ASN A C 1
ATOM 753 O O . ASN A 1 99 ? 7.999 0.957 13.647 1.00 88.94 99 ASN A O 1
ATOM 757 N N . GLY A 1 100 ? 6.270 1.406 12.285 1.00 83.56 100 GLY A N 1
ATOM 758 C CA . GLY A 1 100 ? 5.523 2.213 13.254 1.00 83.56 100 GLY A CA 1
ATOM 759 C C . GLY A 1 100 ? 6.239 3.506 13.656 1.00 83.56 100 GLY A C 1
ATOM 760 O O . GLY A 1 100 ? 6.058 3.983 14.774 1.00 83.56 100 GLY A O 1
ATOM 761 N N . VAL A 1 101 ? 7.090 4.052 12.781 1.00 79.19 101 VAL A N 1
ATOM 762 C CA . VAL A 1 101 ? 7.838 5.285 13.054 1.00 79.19 101 VAL A CA 1
ATOM 763 C C . VAL A 1 101 ? 6.962 6.492 12.743 1.00 79.19 101 VAL A C 1
ATOM 765 O O . VAL A 1 101 ? 6.455 6.632 11.630 1.00 79.19 101 VAL A O 1
ATOM 768 N N . ASP A 1 102 ? 6.839 7.407 13.704 1.00 75.50 102 ASP A N 1
ATOM 769 C CA . ASP A 1 102 ? 6.064 8.631 13.525 1.00 75.50 102 ASP A CA 1
ATOM 770 C C . ASP A 1 102 ? 6.566 9.465 12.340 1.00 75.50 102 ASP A C 1
ATOM 772 O O . ASP A 1 102 ? 7.764 9.677 12.132 1.00 75.50 102 ASP A O 1
ATOM 776 N N . TRP A 1 103 ? 5.618 10.024 11.588 1.00 70.69 103 TRP A N 1
ATOM 777 C CA . TRP A 1 103 ? 5.868 10.889 10.430 1.00 70.69 103 TRP A CA 1
ATOM 778 C C . TRP A 1 103 ? 6.579 12.199 10.792 1.00 70.69 103 TRP A C 1
ATOM 780 O O . TRP A 1 103 ? 7.122 12.879 9.926 1.00 70.69 103 TRP A O 1
ATOM 790 N N . ASN A 1 104 ? 6.633 12.537 12.079 1.00 69.69 104 ASN A N 1
ATOM 791 C CA . ASN A 1 104 ? 7.372 13.690 12.584 1.00 69.69 104 ASN A CA 1
ATOM 792 C C . ASN A 1 104 ? 8.864 13.381 12.794 1.00 69.69 104 ASN A C 1
ATOM 794 O O . ASN A 1 104 ? 9.666 14.299 12.954 1.00 69.69 104 ASN A O 1
ATOM 798 N N . THR A 1 105 ? 9.244 12.103 12.761 1.00 65.12 105 THR A N 1
ATOM 799 C CA . THR A 1 105 ? 10.615 11.611 12.915 1.00 65.12 105 THR A CA 1
ATOM 800 C C . THR A 1 105 ? 11.077 10.985 11.601 1.00 65.12 105 THR A C 1
ATOM 802 O O . THR A 1 105 ? 11.540 9.847 11.557 1.00 65.12 105 THR A O 1
ATOM 805 N N . ILE A 1 106 ? 10.936 11.721 10.491 1.00 58.78 106 ILE A N 1
ATOM 806 C CA . ILE A 1 106 ? 11.485 11.288 9.198 1.00 58.78 106 ILE A CA 1
ATOM 807 C C . ILE A 1 106 ? 13.012 11.340 9.298 1.00 58.78 106 ILE A C 1
ATOM 809 O O . ILE A 1 106 ? 13.654 12.359 9.035 1.00 58.78 106 ILE A O 1
ATOM 813 N N . SER A 1 107 ? 13.606 10.220 9.697 1.00 60.34 107 SER A N 1
ATOM 814 C CA . SER A 1 107 ? 15.041 10.014 9.586 1.00 60.34 107 SER A CA 1
ATOM 815 C C . SER A 1 107 ? 15.396 9.870 8.113 1.00 60.34 107 SER A C 1
ATOM 817 O O . SER A 1 107 ? 14.941 8.963 7.419 1.00 60.34 107 SER A O 1
ATOM 819 N N . LYS A 1 108 ? 16.269 10.761 7.638 1.00 60.41 108 LYS A N 1
ATOM 820 C CA . LYS A 1 108 ? 16.796 10.772 6.262 1.00 60.41 108 LYS A CA 1
ATOM 821 C C . LYS A 1 108 ? 17.503 9.457 5.877 1.00 60.41 108 LYS A C 1
ATOM 823 O O . LYS A 1 108 ? 17.718 9.209 4.694 1.00 60.41 108 LYS A O 1
ATOM 828 N N . SER A 1 109 ? 17.844 8.634 6.871 1.00 61.72 109 SER A N 1
ATOM 829 C CA . SER A 1 109 ? 18.533 7.348 6.758 1.00 61.72 109 SER A CA 1
ATOM 830 C C . SER A 1 109 ? 17.616 6.124 6.821 1.00 61.72 109 SER A C 1
ATOM 832 O O . SER A 1 109 ? 18.130 5.028 7.024 1.00 61.72 109 SER A O 1
ATOM 834 N N . LEU A 1 110 ? 16.288 6.273 6.724 1.00 66.50 110 LEU A N 1
ATOM 835 C CA . LEU A 1 110 ? 15.417 5.101 6.754 1.00 66.50 110 LEU A CA 1
ATOM 836 C C . LEU A 1 110 ? 15.715 4.206 5.541 1.00 66.50 110 LEU A C 1
ATOM 838 O O . LEU A 1 110 ? 15.504 4.593 4.387 1.00 66.50 110 LEU A O 1
ATOM 842 N N . GLU A 1 111 ? 16.259 3.032 5.837 1.00 78.50 111 GLU A N 1
ATOM 843 C CA . GLU A 1 111 ? 16.532 1.981 4.870 1.00 78.50 111 GLU A CA 1
ATOM 844 C C . GLU A 1 111 ? 15.212 1.357 4.409 1.00 78.50 111 GLU A C 1
ATOM 846 O O . GLU A 1 111 ? 14.244 1.264 5.169 1.00 78.50 111 GLU A O 1
ATOM 851 N N . THR A 1 112 ? 15.147 0.964 3.140 1.00 83.81 112 THR A N 1
ATOM 852 C CA . THR A 1 112 ? 13.970 0.294 2.591 1.00 83.81 112 THR A CA 1
ATOM 853 C C . THR A 1 112 ? 13.892 -1.130 3.123 1.00 83.81 112 THR A C 1
ATOM 855 O O . THR A 1 112 ? 14.724 -1.967 2.785 1.00 83.81 112 THR A O 1
ATOM 858 N N . VAL A 1 113 ? 12.873 -1.404 3.934 1.00 90.31 113 VAL A N 1
ATOM 859 C CA . VAL A 1 113 ? 12.605 -2.719 4.540 1.00 90.31 113 VAL A CA 1
ATOM 860 C C . VAL A 1 113 ? 11.706 -3.580 3.642 1.00 90.31 113 VAL A C 1
ATOM 862 O O . VAL A 1 113 ? 11.599 -4.794 3.833 1.00 90.31 113 VAL A O 1
ATOM 865 N N . ILE A 1 114 ? 11.048 -2.974 2.649 1.00 94.44 114 ILE A N 1
ATOM 866 C CA . ILE A 1 114 ? 10.186 -3.689 1.704 1.00 94.44 114 ILE A CA 1
ATOM 867 C C . ILE A 1 114 ? 11.004 -4.693 0.886 1.00 94.44 114 ILE A C 1
ATOM 869 O O . ILE A 1 114 ? 12.043 -4.377 0.310 1.00 94.44 114 ILE A O 1
ATOM 873 N N . GLU A 1 115 ? 10.518 -5.929 0.835 1.00 93.75 115 GLU A N 1
ATOM 874 C CA . GLU A 1 115 ? 11.166 -7.024 0.133 1.00 93.75 115 GLU A CA 1
ATOM 875 C C . GLU A 1 115 ? 11.066 -6.840 -1.384 1.00 93.75 115 GLU A C 1
ATOM 877 O O . GLU A 1 115 ? 9.987 -6.798 -1.981 1.00 93.75 115 GLU A O 1
ATOM 882 N N . GLN A 1 116 ? 12.225 -6.814 -2.033 1.00 90.62 116 GLN A N 1
ATOM 883 C CA . GLN A 1 116 ? 12.309 -6.532 -3.457 1.00 90.62 116 GLN A CA 1
ATOM 884 C C . GLN A 1 116 ? 12.372 -7.776 -4.340 1.00 90.62 116 GLN A C 1
ATOM 886 O O . GLN A 1 116 ? 12.070 -7.663 -5.527 1.00 90.62 116 GLN A O 1
ATOM 891 N N . LYS A 1 117 ? 12.794 -8.935 -3.821 1.00 90.00 117 LYS A N 1
ATOM 892 C CA . LYS A 1 117 ? 13.061 -10.137 -4.636 1.00 90.00 117 LYS A CA 1
ATOM 893 C C . LYS A 1 117 ? 12.019 -11.230 -4.451 1.00 90.00 117 LYS A C 1
ATOM 895 O O . LYS A 1 117 ? 11.766 -11.996 -5.378 1.00 90.00 117 LYS A O 1
ATOM 900 N N . ASN A 1 118 ? 11.439 -11.33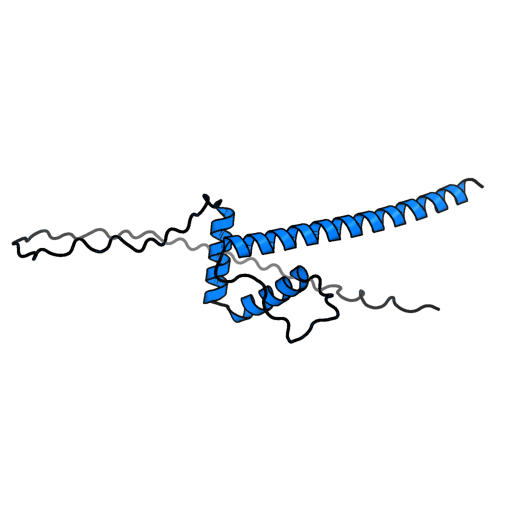1 -3.258 1.00 92.62 118 ASN A N 1
ATOM 901 C CA . ASN A 1 118 ? 10.444 -12.350 -2.948 1.00 92.62 118 ASN A CA 1
ATOM 902 C C . ASN A 1 118 ? 9.024 -11.744 -2.941 1.00 92.62 118 ASN A C 1
ATOM 904 O O . ASN A 1 118 ? 8.660 -11.078 -1.969 1.00 92.62 118 ASN A O 1
ATOM 908 N N . PRO A 1 119 ? 8.199 -12.005 -3.974 1.00 91.38 119 PRO A N 1
ATOM 909 C CA . PRO A 1 119 ? 6.865 -11.415 -4.076 1.00 91.38 119 PRO A CA 1
ATOM 910 C C . PRO A 1 119 ? 5.934 -11.858 -2.941 1.00 91.38 119 PRO A C 1
ATOM 912 O O . PRO A 1 119 ? 5.153 -11.057 -2.442 1.00 91.38 119 PRO A O 1
ATOM 915 N N . VAL A 1 120 ? 6.058 -13.096 -2.452 1.00 92.94 120 VAL A N 1
ATOM 916 C CA . VAL A 1 120 ? 5.223 -13.608 -1.351 1.00 92.94 120 VAL A CA 1
ATOM 917 C C . VAL A 1 120 ? 5.482 -12.822 -0.067 1.00 92.94 120 VAL A C 1
ATOM 919 O O . VAL A 1 120 ? 4.551 -12.362 0.593 1.00 92.94 120 VAL A O 1
ATOM 922 N N . LYS A 1 121 ? 6.757 -12.613 0.270 1.00 94.75 121 LYS A N 1
ATOM 923 C CA . LYS A 1 121 ? 7.152 -11.793 1.423 1.00 94.75 121 LYS A CA 1
ATOM 924 C C . LYS A 1 121 ? 6.729 -10.333 1.252 1.00 94.75 121 LYS A C 1
ATOM 926 O O . LYS A 1 121 ? 6.199 -9.751 2.196 1.00 94.75 121 LYS A O 1
ATOM 931 N N . ARG A 1 122 ? 6.902 -9.765 0.054 1.00 95.31 122 ARG A N 1
ATOM 932 C CA . ARG A 1 122 ? 6.468 -8.398 -0.266 1.00 95.31 122 ARG A CA 1
ATOM 933 C C . ARG A 1 122 ? 4.966 -8.226 -0.029 1.00 95.31 122 ARG A C 1
ATOM 935 O O . ARG A 1 122 ? 4.554 -7.319 0.685 1.00 95.31 122 ARG A O 1
ATOM 942 N N . ARG A 1 123 ? 4.137 -9.136 -0.549 1.00 94.00 123 ARG A N 1
ATOM 943 C CA . ARG A 1 123 ? 2.679 -9.124 -0.335 1.00 94.00 123 ARG A CA 1
ATOM 944 C C . ARG A 1 123 ? 2.303 -9.284 1.135 1.00 94.00 123 ARG A C 1
ATOM 946 O O . ARG A 1 123 ? 1.376 -8.624 1.603 1.00 94.00 123 ARG A O 1
ATOM 953 N N . LEU A 1 124 ? 3.034 -10.111 1.883 1.00 95.19 124 LEU A N 1
ATOM 954 C CA . LEU A 1 124 ? 2.828 -10.242 3.324 1.00 95.19 124 LEU A CA 1
ATOM 955 C C . LEU A 1 124 ? 3.089 -8.915 4.054 1.00 95.19 124 LEU A C 1
ATOM 957 O O . LEU A 1 124 ? 2.319 -8.551 4.939 1.00 95.19 124 LEU A O 1
ATOM 961 N N . GLN A 1 125 ? 4.132 -8.171 3.677 1.00 96.06 125 GLN A N 1
ATOM 962 C CA . GLN A 1 125 ? 4.390 -6.834 4.225 1.00 96.06 125 GLN A CA 1
ATOM 963 C C . GLN A 1 125 ? 3.270 -5.846 3.864 1.00 96.06 125 GLN A C 1
ATOM 965 O O . GLN A 1 125 ? 2.787 -5.130 4.737 1.00 96.06 125 GLN A O 1
ATOM 970 N N . MET A 1 126 ? 2.776 -5.862 2.622 1.00 95.06 126 MET A N 1
ATOM 971 C CA . MET A 1 126 ? 1.630 -5.026 2.224 1.00 95.06 126 MET A CA 1
ATOM 972 C C . MET A 1 126 ? 0.356 -5.373 2.998 1.00 95.06 126 MET A C 1
ATOM 974 O O . MET A 1 126 ? -0.386 -4.489 3.416 1.00 95.06 126 MET A O 1
ATOM 978 N N . THR A 1 127 ? 0.117 -6.658 3.251 1.00 95.12 127 THR A N 1
ATOM 979 C CA . THR A 1 127 ? -1.032 -7.113 4.045 1.00 95.12 127 THR A CA 1
ATOM 980 C C . THR A 1 127 ? -0.949 -6.601 5.484 1.00 95.12 127 THR A C 1
ATOM 982 O O . THR A 1 127 ? -1.957 -6.180 6.052 1.00 95.12 127 THR A O 1
ATOM 985 N N . GLN A 1 128 ? 0.253 -6.581 6.069 1.00 96.31 128 GLN A N 1
ATOM 986 C CA . GLN A 1 128 ? 0.474 -6.002 7.397 1.00 96.31 128 GLN A CA 1
ATOM 987 C C . GLN A 1 128 ? 0.169 -4.504 7.422 1.00 96.31 128 GLN A C 1
ATOM 989 O O . GLN A 1 128 ? -0.510 -4.051 8.340 1.00 96.31 128 GLN A O 1
ATOM 994 N N . LEU A 1 129 ? 0.601 -3.761 6.400 1.00 95.44 129 LEU A N 1
ATOM 995 C CA . LEU A 1 129 ? 0.306 -2.332 6.259 1.00 95.44 129 LEU A CA 1
ATOM 996 C C . LEU A 1 129 ? -1.200 -2.061 6.176 1.00 95.44 129 LEU A C 1
ATOM 998 O O . LEU A 1 129 ? -1.709 -1.185 6.871 1.00 95.44 129 LEU A O 1
ATOM 1002 N N . ILE A 1 130 ? -1.929 -2.846 5.378 1.00 95.69 130 ILE A N 1
ATOM 1003 C CA . ILE A 1 130 ? -3.391 -2.733 5.264 1.00 95.69 130 ILE A CA 1
ATOM 1004 C C . ILE A 1 130 ? -4.050 -2.966 6.626 1.00 95.69 130 ILE A C 1
ATOM 1006 O O . ILE A 1 130 ? -4.885 -2.168 7.050 1.00 95.69 130 ILE A O 1
ATOM 1010 N N . ARG A 1 131 ? -3.654 -4.030 7.335 1.00 96.19 131 ARG A N 1
ATOM 1011 C CA . ARG A 1 131 ? -4.198 -4.338 8.662 1.00 96.19 131 ARG A CA 1
ATOM 1012 C C . ARG A 1 131 ? -3.912 -3.217 9.663 1.00 96.19 131 ARG A C 1
ATOM 1014 O O . ARG A 1 131 ? -4.835 -2.771 10.335 1.00 96.19 131 ARG A O 1
ATOM 1021 N N . ALA A 1 132 ? -2.676 -2.725 9.716 1.00 93.19 132 ALA A N 1
ATOM 1022 C CA . ALA A 1 132 ? -2.296 -1.624 10.599 1.00 93.19 132 ALA A CA 1
ATOM 1023 C C . ALA A 1 132 ? -3.113 -0.349 10.311 1.00 93.19 132 ALA A C 1
ATOM 1025 O O . ALA A 1 132 ? -3.607 0.298 11.236 1.00 93.19 132 ALA A O 1
ATOM 1026 N N . GLY A 1 133 ? -3.329 -0.020 9.033 1.00 93.19 133 GLY A N 1
ATOM 1027 C CA . GLY A 1 133 ? -4.161 1.114 8.624 1.00 93.19 133 GLY A CA 1
ATOM 1028 C C . GLY A 1 133 ? -5.633 0.973 9.035 1.00 93.19 133 GLY A C 1
ATOM 1029 O O . GLY A 1 133 ? -6.245 1.943 9.495 1.00 93.19 133 GLY A O 1
ATOM 1030 N N . LEU A 1 134 ? -6.194 -0.236 8.915 1.00 96.75 134 LEU A N 1
ATOM 1031 C CA . LEU A 1 134 ? -7.553 -0.546 9.372 1.00 96.75 134 LEU A CA 1
ATOM 1032 C C . LEU A 1 134 ? -7.681 -0.395 10.892 1.00 96.75 134 LEU A C 1
ATOM 1034 O O . LEU A 1 134 ? -8.559 0.332 11.351 1.00 96.75 134 LEU A O 1
ATOM 1038 N N . GLU A 1 135 ? -6.771 -0.995 11.664 1.00 95.12 135 GLU A N 1
ATOM 1039 C CA . GLU A 1 135 ? -6.749 -0.891 13.133 1.00 95.12 135 GLU A CA 1
ATOM 1040 C C . GLU A 1 135 ? -6.602 0.564 13.608 1.00 95.12 135 GLU A C 1
ATOM 1042 O O . GLU A 1 135 ? -7.207 0.984 14.600 1.00 95.12 135 GLU A O 1
ATOM 1047 N N . LYS A 1 136 ? -5.797 1.368 12.904 1.00 92.75 136 LYS A N 1
ATOM 1048 C CA . LYS A 1 136 ? -5.643 2.799 13.192 1.00 92.75 136 LYS A CA 1
ATOM 1049 C C . LYS A 1 136 ? -6.949 3.557 12.959 1.00 92.75 136 LYS A C 1
ATOM 1051 O O . LYS A 1 136 ? -7.385 4.302 13.833 1.00 92.75 136 LYS A O 1
ATOM 1056 N N . THR A 1 137 ? -7.595 3.324 11.820 1.00 94.75 137 THR A N 1
ATOM 1057 C CA . THR A 1 137 ? -8.848 4.003 11.461 1.00 94.75 137 THR A CA 1
ATOM 1058 C C . THR A 1 137 ? -9.994 3.595 12.390 1.00 94.75 137 THR A C 1
ATOM 1060 O O . THR A 1 137 ? -10.779 4.443 12.810 1.00 94.75 137 THR A O 1
ATOM 1063 N N . GLU A 1 138 ? -10.070 2.318 12.773 1.00 95.69 138 GLU A N 1
ATOM 1064 C CA . GLU A 1 138 ? -11.035 1.827 13.761 1.00 95.69 138 GLU A CA 1
ATOM 1065 C C . GLU A 1 138 ? -10.862 2.536 15.111 1.00 95.69 138 GLU A C 1
ATOM 1067 O O . GLU A 1 138 ? -11.825 3.036 15.699 1.00 95.69 138 GLU A O 1
ATOM 1072 N N . ARG A 1 139 ? -9.620 2.648 15.590 1.00 93.69 139 ARG A N 1
ATOM 1073 C CA . ARG A 1 139 ? -9.300 3.348 16.839 1.00 93.69 139 ARG A CA 1
ATOM 1074 C C . ARG A 1 139 ? -9.705 4.817 16.794 1.00 93.69 139 ARG A C 1
ATOM 1076 O O . ARG A 1 139 ? -10.329 5.307 17.733 1.00 93.69 139 ARG A O 1
ATOM 1083 N N . GLU A 1 140 ? -9.377 5.513 15.710 1.00 93.06 140 GLU A N 1
ATOM 1084 C CA . GLU A 1 140 ? -9.747 6.917 15.517 1.00 93.06 140 GLU A CA 1
ATOM 1085 C C . GLU A 1 140 ? -11.272 7.102 15.477 1.00 93.06 140 GLU A C 1
ATOM 1087 O O . GLU A 1 140 ? -11.807 8.027 16.097 1.00 93.06 140 GLU A O 1
ATOM 1092 N N . ALA A 1 141 ? -11.992 6.187 14.820 1.00 94.00 141 ALA A N 1
ATOM 1093 C CA . ALA A 1 141 ? -13.450 6.187 14.793 1.00 94.00 141 ALA A CA 1
ATOM 1094 C C . ALA A 1 141 ? -14.054 5.983 16.194 1.00 94.00 141 ALA A C 1
ATOM 1096 O O . ALA A 1 141 ? -14.969 6.716 16.580 1.00 94.00 141 ALA A O 1
ATOM 1097 N N . ASN A 1 142 ? -13.508 5.054 16.983 1.00 92.00 142 ASN A N 1
ATOM 1098 C CA . ASN A 1 142 ? -13.955 4.787 18.352 1.00 92.00 142 ASN A CA 1
ATOM 1099 C C . ASN A 1 142 ? -13.742 5.992 19.279 1.00 92.00 142 ASN A C 1
ATOM 1101 O O . ASN A 1 142 ? -14.650 6.364 20.025 1.00 92.00 142 ASN A O 1
ATOM 1105 N N . VAL A 1 143 ? -12.586 6.659 19.191 1.00 92.44 143 VAL A N 1
ATOM 1106 C CA . VAL A 1 143 ? -12.310 7.889 19.955 1.00 92.44 143 VAL A CA 1
ATOM 1107 C C . VAL A 1 143 ? -13.299 8.996 19.584 1.00 92.44 143 VAL A C 1
ATOM 1109 O O . VAL A 1 143 ? -13.847 9.667 20.461 1.00 92.44 143 VAL A O 1
ATOM 1112 N N . LYS A 1 144 ? -13.581 9.168 18.286 1.00 89.25 144 LYS A N 1
ATOM 1113 C CA . LYS A 1 144 ? -14.532 10.179 17.809 1.00 89.25 144 LYS A CA 1
ATOM 1114 C C . LYS A 1 144 ? -15.961 9.900 18.277 1.00 89.25 144 LYS A C 1
ATOM 1116 O O . LYS A 1 144 ? -16.661 10.837 18.659 1.00 89.25 144 LYS A O 1
ATOM 1121 N N . LYS A 1 145 ? -16.383 8.632 18.275 1.00 88.12 145 LYS A N 1
ATOM 1122 C CA . LYS A 1 145 ? -17.690 8.222 18.799 1.00 88.12 145 LYS A CA 1
ATOM 1123 C C . LYS A 1 145 ? -17.804 8.521 20.295 1.00 88.12 145 LYS A C 1
ATOM 1125 O O . LYS A 1 145 ? -18.742 9.199 20.695 1.00 88.12 145 LYS A O 1
ATOM 1130 N N . GLY A 1 146 ? -16.811 8.119 21.092 1.00 85.06 146 GLY A N 1
ATOM 1131 C CA . GLY A 1 146 ? -16.813 8.362 22.539 1.00 85.06 146 GLY A CA 1
ATOM 1132 C C . GLY A 1 146 ? -16.888 9.849 22.908 1.00 85.06 146 GLY A C 1
ATOM 1133 O O . GLY A 1 146 ? -17.601 10.222 23.837 1.00 85.06 146 GLY A O 1
ATOM 1134 N N . ALA A 1 147 ? -16.218 10.720 22.146 1.00 82.12 147 ALA A N 1
ATOM 1135 C CA . ALA A 1 147 ? -16.330 12.168 22.331 1.00 82.12 147 ALA A CA 1
ATOM 1136 C C . ALA A 1 147 ? -17.742 12.700 22.012 1.00 82.12 147 ALA A C 1
ATOM 1138 O O . ALA A 1 147 ? -18.245 13.571 22.722 1.00 82.12 147 ALA A O 1
ATOM 1139 N N . GLY A 1 148 ? -18.389 12.176 20.965 1.00 79.31 148 GLY A N 1
ATOM 1140 C CA . GLY A 1 148 ? -19.774 12.512 20.623 1.00 79.31 148 GLY A CA 1
ATOM 1141 C C . GLY A 1 148 ? -20.761 12.092 21.714 1.00 79.31 148 GLY A C 1
ATOM 1142 O O . GLY A 1 148 ? -21.571 12.911 22.152 1.00 79.31 148 GLY A O 1
ATOM 1143 N N . ASP A 1 149 ? -20.626 10.861 22.209 1.00 85.38 149 ASP A N 1
ATOM 1144 C CA . ASP A 1 149 ? -21.483 10.304 23.260 1.00 85.38 149 ASP A CA 1
ATOM 1145 C C . ASP A 1 149 ? -21.365 11.123 24.560 1.00 85.38 149 ASP A C 1
ATOM 1147 O O . ASP A 1 149 ? -22.374 11.495 25.164 1.00 85.38 149 ASP A O 1
ATOM 1151 N N . ALA A 1 150 ? -20.145 11.502 24.961 1.00 77.94 150 ALA A N 1
ATOM 1152 C CA . ALA A 1 150 ? -19.914 12.316 26.157 1.00 77.94 150 ALA A CA 1
ATOM 1153 C C . ALA A 1 150 ? -20.558 13.714 26.068 1.00 77.94 150 ALA A C 1
ATOM 1155 O O . ALA A 1 150 ? -21.154 14.196 27.036 1.00 77.94 150 ALA A O 1
ATOM 1156 N N . ILE A 1 151 ? -20.474 14.364 24.901 1.00 83.44 151 ILE A N 1
ATOM 1157 C CA . ILE A 1 151 ? -21.113 15.668 24.670 1.00 83.44 151 ILE A CA 1
ATOM 1158 C C . ILE A 1 151 ? -22.639 15.533 24.724 1.00 83.44 151 ILE A C 1
ATOM 1160 O O . ILE A 1 151 ? -23.304 16.373 25.333 1.00 83.44 151 ILE A O 1
ATOM 1164 N N . GLN A 1 152 ? -23.198 14.478 24.124 1.00 81.88 152 GLN A N 1
ATOM 1165 C CA . GLN A 1 152 ? -24.639 14.234 24.130 1.00 81.88 152 GLN A CA 1
ATOM 1166 C C . GLN A 1 152 ? -25.174 14.027 25.552 1.00 81.88 152 GLN A C 1
ATOM 1168 O O . GLN A 1 152 ? -26.170 14.649 25.916 1.00 81.88 152 GLN A O 1
ATOM 1173 N N . VAL A 1 153 ? -24.487 13.232 26.380 1.00 84.56 153 VAL A N 1
ATOM 1174 C CA . VAL A 1 153 ? -24.874 13.003 27.784 1.00 84.56 153 VAL A CA 1
ATOM 1175 C C . VAL A 1 153 ? -24.901 14.314 28.577 1.00 84.56 153 VAL A C 1
ATOM 1177 O O . VAL A 1 153 ? -25.877 14.591 29.276 1.00 84.56 153 VAL A O 1
ATOM 1180 N N . MET A 1 154 ? -23.874 15.159 28.434 1.00 80.50 154 MET A N 1
ATOM 1181 C CA . MET A 1 154 ? -23.824 16.461 29.111 1.00 80.50 154 MET A CA 1
ATOM 1182 C C . MET A 1 154 ? -24.962 17.392 28.661 1.00 80.50 154 MET A C 1
ATOM 1184 O O . MET A 1 154 ? -25.585 18.055 29.493 1.00 80.50 154 MET A O 1
ATOM 1188 N N . LEU A 1 155 ? -25.251 17.445 27.356 1.00 79.19 155 LEU A N 1
ATOM 1189 C CA . LEU A 1 155 ? -26.339 18.265 26.815 1.00 79.19 155 LEU A CA 1
ATOM 1190 C C . LEU A 1 155 ? -27.713 17.785 27.298 1.00 79.19 155 LEU A C 1
ATOM 1192 O O . LEU A 1 155 ? -28.540 18.614 27.673 1.00 79.19 155 LEU A O 1
ATOM 1196 N N . SER A 1 156 ? -27.951 16.472 27.340 1.00 84.12 156 SER A N 1
ATOM 1197 C CA . SER A 1 156 ? -29.199 15.899 27.857 1.00 84.12 156 SER A CA 1
ATOM 1198 C C . SER A 1 156 ? -29.409 16.208 29.341 1.00 84.12 156 SER A C 1
ATOM 1200 O O . SER A 1 156 ? -30.501 16.631 29.711 1.00 84.12 156 SER A O 1
ATOM 1202 N N . ALA A 1 157 ? -28.374 16.081 30.180 1.00 80.75 157 ALA A N 1
ATOM 1203 C CA . ALA A 1 157 ? -28.467 16.398 31.608 1.00 80.75 157 ALA A CA 1
ATOM 1204 C C . ALA A 1 157 ? -28.786 17.882 31.866 1.00 80.75 157 ALA A C 1
ATOM 1206 O O . ALA A 1 157 ? -29.566 18.204 32.758 1.00 80.75 157 ALA A O 1
ATOM 1207 N N . LYS A 1 158 ? -28.227 18.791 31.054 1.00 79.06 158 LYS A N 1
ATOM 1208 C CA . LYS A 1 158 ? -28.470 20.236 31.169 1.00 79.06 158 LYS A CA 1
ATOM 1209 C C . LYS A 1 158 ? -29.900 20.653 30.787 1.00 79.06 158 LYS A C 1
ATOM 1211 O O . LYS A 1 158 ? -30.348 21.694 31.246 1.00 79.06 158 LYS A O 1
ATOM 1216 N N . ASN A 1 159 ? -30.596 19.882 29.952 1.00 76.12 159 ASN A N 1
ATOM 1217 C CA . ASN A 1 159 ? -31.971 20.178 29.522 1.00 76.12 159 ASN A CA 1
ATOM 1218 C C . ASN A 1 159 ? -33.045 19.530 30.418 1.00 76.12 159 ASN A C 1
ATOM 1220 O O . ASN A 1 159 ? -34.231 19.664 30.135 1.00 76.12 159 ASN A O 1
ATOM 1224 N N . MET A 1 160 ? -32.635 18.792 31.455 1.00 70.75 160 MET A N 1
ATOM 1225 C CA . MET A 1 160 ? -33.528 18.117 32.406 1.00 70.75 160 MET A CA 1
ATOM 1226 C C . MET A 1 160 ? -33.745 18.930 33.700 1.00 70.75 160 MET A C 1
ATOM 1228 O O . MET A 1 160 ? -34.369 18.441 34.639 1.00 70.75 160 MET A O 1
ATOM 1232 N N . ILE A 1 161 ? -33.220 20.157 33.750 1.00 53.44 161 ILE A N 1
ATOM 1233 C CA . ILE A 1 161 ? -33.361 21.142 34.833 1.00 53.44 161 ILE A CA 1
ATOM 1234 C C . ILE A 1 161 ? -34.027 22.376 34.229 1.00 53.44 161 ILE A C 1
ATOM 1236 O O . ILE A 1 161 ? -34.926 22.937 34.889 1.00 53.44 161 ILE A O 1
#

Sequence (161 aa):
MSRLRKLFGKIGGAKVSRQDDGVVSQHGTSISRDEIPARSSPPDSTPKLSEAALATISTRSSTPTSLPEQLWDKAYDVLKDEHGSLLLGYEKILSQELNGVDWNTISKSLETVIEQKNPVKRRLQMTQLIRAGLEKTEREANVKKGAGDAIQVMLSAKNMI

pLDDT: mean 70.61, std 22.86, range [35.0, 96.75]

Radius of gyration: 31.36 Å; chains: 1; bounding box: 57×67×89 Å

Secondary structure (DSSP, 8-state):
------SS-------------------------------------PPP------------------HHHHHHHHHHHHHHHHHHHHHHHHHHHHHHHHTT--TT---TT----S-SS-HHHHHHHHHHHHHHHHHHHHHHHHHHHHHHHHHHHHHHHHT--